Protein AF-A0AAW5KEA1-F1 (afdb_monomer_lite)

Secondary structure (DSSP, 8-state):
-PPPPHHHHHHHHHTS-TTHHHH-HHHHHHHHHHHHTS-TTTS-HHHHHHHHHHHHSS---SSHHHHHHHHHHHHH-

Radius of gyration: 11.37 Å; chains: 1; bounding box: 26×19×35 Å

Sequence (77 aa):
MDKPHVLDILAKKQGCFVSDLRLNPINRRAALADLLLLDDSAYRQKEWREAATYLLGKPIPDGIEEMKRLISRETEG

Structure (mmCIF, N/CA/C/O backbone):
data_AF-A0AAW5KEA1-F1
#
_entry.id   AF-A0AAW5KEA1-F1
#
loop_
_atom_site.group_PDB
_atom_site.id
_atom_site.type_symbol
_atom_site.label_atom_id
_atom_site.label_alt_id
_atom_site.label_comp_id
_atom_site.label_asym_id
_atom_site.label_entity_id
_atom_site.label_seq_id
_atom_site.pdbx_PDB_ins_code
_atom_site.Cartn_x
_atom_site.Cartn_y
_atom_site.Cartn_z
_atom_site.occupancy
_atom_site.B_iso_or_equiv
_atom_site.auth_seq_id
_atom_site.auth_comp_id
_atom_site.auth_asym_id
_atom_site.auth_atom_id
_atom_site.pdbx_PDB_model_num
ATOM 1 N N . MET A 1 1 ? 7.190 2.661 -23.249 1.00 41.06 1 MET A N 1
ATOM 2 C CA . MET A 1 1 ? 6.039 2.185 -22.460 1.00 41.06 1 MET A CA 1
ATOM 3 C C . MET A 1 1 ? 6.405 2.377 -21.011 1.00 41.06 1 MET A C 1
ATOM 5 O O . MET A 1 1 ? 7.296 1.685 -20.531 1.00 41.06 1 MET A O 1
ATOM 9 N N . ASP A 1 2 ? 5.807 3.372 -20.368 1.00 65.38 2 ASP A N 1
ATOM 10 C CA . ASP A 1 2 ? 5.941 3.576 -18.932 1.00 65.38 2 ASP A CA 1
ATOM 11 C C . ASP A 1 2 ? 5.457 2.330 -18.194 1.00 65.38 2 ASP A C 1
ATOM 13 O O . ASP A 1 2 ? 4.450 1.715 -18.560 1.00 65.38 2 ASP A O 1
ATOM 17 N N . LYS A 1 3 ? 6.228 1.904 -17.197 1.00 68.94 3 LYS A N 1
ATOM 18 C CA . LYS A 1 3 ? 5.853 0.775 -16.355 1.00 68.94 3 LYS A CA 1
ATOM 19 C C . LYS A 1 3 ? 4.579 1.163 -15.589 1.00 68.94 3 LYS A C 1
ATOM 21 O O . LYS A 1 3 ? 4.552 2.260 -15.033 1.00 68.94 3 LYS A O 1
ATOM 26 N N . PRO A 1 4 ? 3.533 0.317 -15.572 1.00 80.31 4 PRO A N 1
ATOM 27 C CA . PRO A 1 4 ? 2.303 0.637 -14.856 1.00 80.31 4 PRO A CA 1
ATOM 28 C C . PRO A 1 4 ? 2.600 0.894 -13.376 1.00 80.31 4 PRO A C 1
ATOM 30 O O . PRO A 1 4 ? 3.383 0.163 -12.763 1.00 80.31 4 PRO A O 1
ATOM 33 N N . HIS A 1 5 ? 1.991 1.943 -12.820 1.00 86.31 5 HIS A N 1
ATOM 34 C CA . HIS A 1 5 ? 2.186 2.326 -11.427 1.00 86.31 5 HIS A CA 1
ATOM 35 C C . HIS A 1 5 ? 1.659 1.217 -10.504 1.00 86.31 5 HIS A C 1
ATOM 37 O O . HIS A 1 5 ? 0.655 0.571 -10.816 1.00 86.31 5 HIS A O 1
ATOM 43 N N . VAL A 1 6 ? 2.289 1.017 -9.339 1.00 90.44 6 VAL A N 1
ATOM 44 C CA . VAL A 1 6 ? 1.865 -0.003 -8.356 1.00 90.44 6 VAL A CA 1
ATOM 45 C C . VAL A 1 6 ? 0.364 0.076 -8.076 1.00 90.44 6 VAL A C 1
ATOM 47 O O . VAL A 1 6 ? -0.327 -0.935 -8.128 1.00 90.44 6 VAL A O 1
ATOM 50 N N . LEU A 1 7 ? -0.155 1.283 -7.838 1.00 91.88 7 LEU A N 1
ATOM 51 C CA . LEU A 1 7 ? -1.574 1.490 -7.536 1.00 91.88 7 LEU A CA 1
ATOM 52 C C . LEU A 1 7 ? -2.505 1.030 -8.667 1.00 91.88 7 LEU A C 1
ATOM 54 O O . LEU A 1 7 ? -3.548 0.454 -8.372 1.00 91.88 7 LEU A O 1
ATOM 58 N N . ASP A 1 8 ? -2.132 1.223 -9.935 1.00 91.38 8 ASP A N 1
ATOM 59 C CA . ASP A 1 8 ? -2.947 0.774 -11.073 1.00 91.38 8 ASP A CA 1
ATOM 60 C C . ASP A 1 8 ? -3.028 -0.753 -11.130 1.00 91.38 8 ASP A C 1
ATOM 62 O O . ASP A 1 8 ? -4.067 -1.325 -11.457 1.00 91.38 8 ASP A O 1
ATOM 66 N N . ILE A 1 9 ? -1.936 -1.431 -10.781 1.00 91.00 9 ILE A N 1
ATOM 67 C CA . ILE A 1 9 ? -1.868 -2.894 -10.763 1.00 91.00 9 ILE A CA 1
ATOM 68 C C . ILE A 1 9 ? -2.708 -3.448 -9.616 1.00 91.00 9 ILE A C 1
ATOM 70 O O . ILE A 1 9 ? -3.474 -4.387 -9.829 1.00 91.00 9 ILE A O 1
ATOM 74 N N . LEU A 1 10 ? -2.609 -2.845 -8.427 1.00 92.00 10 LEU A N 1
ATOM 75 C CA . LEU A 1 10 ? -3.431 -3.202 -7.269 1.00 92.00 10 LEU A CA 1
ATOM 76 C C . LEU A 1 10 ? -4.925 -2.987 -7.566 1.00 92.00 10 LEU A C 1
ATOM 78 O O . LEU A 1 10 ? -5.735 -3.884 -7.342 1.00 92.00 10 LEU A O 1
ATOM 82 N N . ALA A 1 11 ? -5.278 -1.842 -8.156 1.00 92.38 11 ALA A N 1
ATOM 83 C CA . ALA A 1 11 ? -6.645 -1.512 -8.558 1.00 92.38 11 ALA A CA 1
ATOM 84 C C . ALA A 1 11 ? -7.190 -2.504 -9.592 1.00 92.38 11 ALA A C 1
ATOM 86 O O . ALA A 1 11 ? -8.275 -3.061 -9.422 1.00 92.38 11 ALA A O 1
ATOM 87 N N . LYS A 1 12 ? -6.398 -2.808 -10.627 1.00 92.19 12 LYS A N 1
ATOM 88 C CA . LYS A 1 12 ? -6.758 -3.787 -11.657 1.00 92.19 12 LYS A CA 1
ATOM 89 C C . LYS A 1 12 ? -6.936 -5.192 -11.084 1.00 92.19 12 LYS A C 1
ATOM 91 O O . LYS A 1 12 ? -7.851 -5.893 -11.506 1.00 92.19 12 LYS A O 1
ATOM 96 N N . LYS A 1 13 ? -6.095 -5.600 -10.128 1.00 90.25 13 LYS A N 1
ATOM 97 C CA . LYS A 1 13 ? -6.195 -6.905 -9.457 1.00 90.25 13 LYS A CA 1
ATOM 98 C C . LYS A 1 13 ? -7.494 -7.039 -8.658 1.00 90.25 13 LYS A C 1
ATOM 100 O O . LYS A 1 13 ? -8.072 -8.119 -8.627 1.00 90.25 13 LYS A O 1
ATOM 105 N N . GLN A 1 14 ? -7.964 -5.942 -8.071 1.00 89.56 14 GLN A N 1
ATOM 106 C CA . GLN A 1 14 ? -9.204 -5.893 -7.291 1.00 89.56 14 GLN A CA 1
ATOM 107 C C . GLN A 1 14 ? -10.444 -5.542 -8.122 1.00 89.56 14 GLN A C 1
ATOM 109 O O . GLN A 1 14 ? -11.556 -5.589 -7.605 1.00 89.56 14 GLN A O 1
ATOM 114 N N . GLY A 1 15 ? -10.275 -5.194 -9.401 1.00 91.56 15 GLY A N 1
ATOM 115 C CA . GLY A 1 15 ? -11.375 -4.770 -10.265 1.00 91.56 15 GLY A CA 1
ATOM 116 C C . GLY A 1 15 ? -12.027 -3.456 -9.823 1.00 91.56 15 GLY A C 1
ATOM 117 O O . GLY A 1 15 ? -13.222 -3.275 -10.039 1.00 91.56 15 GLY A O 1
ATOM 118 N N . CYS A 1 16 ? -11.268 -2.552 -9.196 1.00 92.44 16 CYS A N 1
ATOM 119 C CA . CYS A 1 16 ? -11.758 -1.261 -8.705 1.00 92.44 16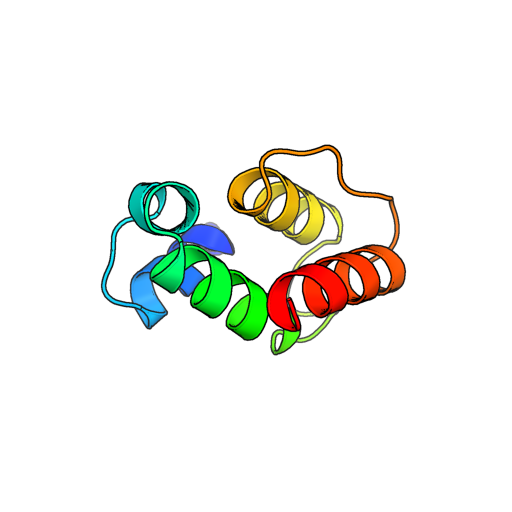 CYS A CA 1
ATOM 120 C C . CYS A 1 16 ? -10.951 -0.087 -9.275 1.00 92.44 16 CYS A C 1
ATOM 122 O O . CYS A 1 16 ? -9.952 -0.280 -9.971 1.00 92.44 16 CYS A O 1
ATOM 124 N N . PHE A 1 17 ? -11.361 1.148 -8.975 1.00 91.06 17 PHE A N 1
ATOM 125 C CA . PHE A 1 17 ? -10.557 2.325 -9.297 1.00 91.06 17 PHE A CA 1
ATOM 126 C C . PHE A 1 17 ? -9.458 2.539 -8.248 1.00 91.06 17 PHE A C 1
ATOM 128 O O . PHE A 1 17 ? -9.595 2.142 -7.091 1.00 91.06 17 PHE A O 1
ATOM 135 N N . VAL A 1 18 ? -8.373 3.227 -8.623 1.00 91.12 18 VAL A N 1
ATOM 136 C CA . VAL A 1 18 ? -7.286 3.580 -7.687 1.00 91.12 18 VAL A CA 1
ATOM 137 C C . VAL A 1 18 ? -7.811 4.369 -6.482 1.00 91.12 18 VAL A C 1
ATOM 139 O O . VAL A 1 18 ? -7.386 4.132 -5.355 1.00 91.12 18 VAL A O 1
ATOM 142 N N . SER A 1 19 ? -8.785 5.256 -6.695 1.00 92.31 19 SER A N 1
ATOM 143 C CA . SER A 1 19 ? -9.461 5.993 -5.622 1.00 92.31 19 SER A CA 1
ATOM 144 C C . SER A 1 19 ? -10.156 5.078 -4.613 1.00 92.31 19 SER A C 1
ATOM 146 O O . SER A 1 19 ? -10.120 5.354 -3.412 1.00 92.31 19 SER A O 1
ATOM 148 N N . ASP A 1 20 ? -10.737 3.965 -5.068 1.00 92.31 20 ASP A N 1
ATOM 149 C CA . ASP A 1 20 ? -11.438 3.021 -4.194 1.00 92.31 20 ASP A CA 1
ATOM 150 C C . ASP A 1 20 ? -10.477 2.300 -3.252 1.00 92.31 20 ASP A C 1
ATOM 152 O O . ASP A 1 20 ? -10.868 1.970 -2.133 1.00 92.31 20 ASP A O 1
ATOM 156 N N . LEU A 1 21 ? -9.212 2.117 -3.656 1.00 91.94 21 LEU A N 1
ATOM 157 C CA . LEU A 1 21 ? -8.177 1.533 -2.798 1.00 91.94 21 LEU A CA 1
ATOM 158 C C . LEU A 1 21 ? -7.938 2.360 -1.531 1.00 91.94 21 LEU A C 1
ATOM 160 O O . LEU A 1 21 ? -7.485 1.824 -0.528 1.00 91.94 21 LEU A O 1
ATOM 164 N N . ARG A 1 22 ? -8.212 3.669 -1.558 1.00 89.75 22 ARG A N 1
ATOM 165 C CA . ARG A 1 22 ? -8.078 4.538 -0.382 1.00 89.75 22 ARG A CA 1
ATOM 166 C C . ARG A 1 22 ? -9.408 4.745 0.338 1.00 89.75 22 ARG A C 1
ATOM 168 O O . ARG A 1 22 ? -9.424 4.810 1.566 1.00 89.75 22 ARG A O 1
ATOM 175 N N . LEU A 1 23 ? -10.500 4.893 -0.414 1.00 90.25 23 LEU A N 1
ATOM 176 C CA . LEU A 1 23 ? -11.816 5.249 0.124 1.00 90.25 23 LEU A CA 1
ATOM 177 C C . LEU A 1 23 ? -12.531 4.070 0.788 1.00 90.25 23 LEU A C 1
ATOM 179 O O . LEU A 1 23 ? -13.225 4.267 1.783 1.00 90.25 23 LEU A O 1
ATOM 183 N N . ASN A 1 24 ? -12.367 2.856 0.259 1.00 90.94 24 ASN A N 1
ATOM 184 C CA . ASN A 1 24 ? -13.012 1.667 0.794 1.00 90.94 24 ASN A CA 1
ATOM 185 C C . ASN A 1 24 ? -12.040 0.909 1.721 1.00 90.94 24 ASN A C 1
ATOM 187 O O . ASN A 1 24 ? -11.013 0.420 1.248 1.00 90.94 24 ASN A O 1
ATOM 191 N N . PRO A 1 25 ? -12.352 0.748 3.024 1.00 89.12 25 PRO A N 1
ATOM 192 C CA . PRO A 1 25 ? -11.491 0.031 3.964 1.00 89.12 25 PRO A CA 1
ATOM 193 C C . PRO A 1 25 ? -11.164 -1.410 3.548 1.00 89.12 25 PRO A C 1
ATOM 195 O O . PRO A 1 25 ? -10.063 -1.882 3.831 1.00 89.12 25 PRO A O 1
ATOM 198 N N . ILE A 1 26 ? -12.093 -2.094 2.869 1.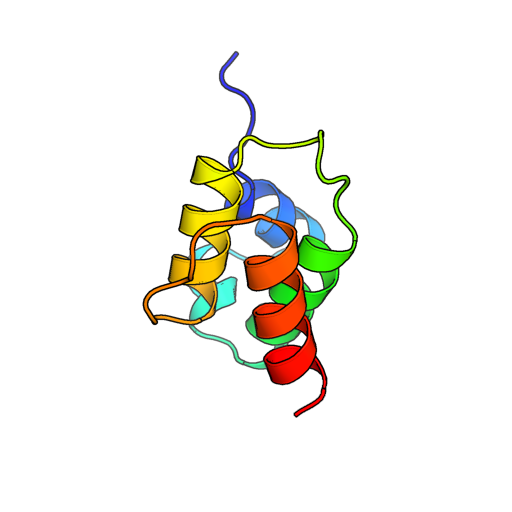00 90.06 26 ILE A N 1
ATOM 199 C CA . ILE A 1 26 ? -11.915 -3.476 2.401 1.00 90.06 26 ILE A CA 1
ATOM 200 C C . ILE A 1 26 ? -10.883 -3.509 1.271 1.00 90.06 26 ILE A C 1
ATOM 202 O O . ILE A 1 26 ? -9.893 -4.234 1.368 1.00 90.06 26 ILE A O 1
ATOM 206 N N . ASN A 1 27 ? -11.065 -2.666 0.251 1.00 91.62 27 ASN A N 1
ATOM 207 C CA . ASN A 1 27 ? -10.129 -2.564 -0.874 1.00 91.62 27 ASN A CA 1
ATOM 208 C C . ASN A 1 27 ? -8.756 -2.089 -0.398 1.00 91.62 27 ASN A C 1
ATOM 210 O O . ASN A 1 27 ? -7.734 -2.623 -0.813 1.00 91.62 27 ASN A O 1
ATOM 214 N N . ARG A 1 28 ? -8.712 -1.149 0.553 1.00 93.31 28 ARG A N 1
ATOM 215 C CA . ARG A 1 28 ? -7.464 -0.697 1.172 1.00 93.31 28 ARG A CA 1
ATOM 216 C C . ARG A 1 28 ? -6.698 -1.843 1.814 1.00 93.31 28 ARG A C 1
ATOM 218 O O . ARG A 1 28 ? -5.508 -1.995 1.556 1.00 93.31 28 ARG A O 1
ATOM 225 N N . ARG A 1 29 ? -7.366 -2.659 2.635 1.00 91.62 29 ARG A N 1
ATOM 226 C CA . ARG A 1 29 ? -6.732 -3.808 3.299 1.00 91.62 29 ARG A CA 1
ATOM 227 C C . ARG A 1 29 ? -6.256 -4.842 2.280 1.00 91.62 29 ARG A C 1
ATOM 229 O O . ARG A 1 29 ? -5.129 -5.315 2.394 1.00 91.62 29 ARG A O 1
ATOM 236 N N . ALA A 1 30 ? -7.065 -5.131 1.261 1.00 92.06 30 ALA A N 1
ATOM 237 C CA . ALA A 1 30 ? -6.673 -6.010 0.163 1.00 92.06 30 ALA A CA 1
ATOM 238 C C . ALA A 1 30 ? -5.461 -5.459 -0.609 1.00 92.06 30 ALA A C 1
ATOM 240 O O . ALA A 1 30 ? -4.530 -6.201 -0.900 1.00 92.06 30 ALA A O 1
ATOM 241 N N . ALA A 1 31 ? -5.416 -4.149 -0.866 1.00 93.06 31 ALA A N 1
ATOM 242 C CA . ALA A 1 31 ? -4.336 -3.493 -1.606 1.00 93.06 31 ALA A CA 1
ATOM 243 C C . ALA A 1 31 ? -3.020 -3.524 -0.841 1.00 93.06 31 ALA A C 1
ATOM 245 O O . ALA A 1 31 ? -1.967 -3.747 -1.425 1.00 93.06 31 ALA A O 1
ATOM 246 N N . LEU A 1 32 ? -3.092 -3.318 0.471 1.00 92.88 32 LEU A N 1
ATOM 247 C CA . LEU A 1 32 ? -1.956 -3.421 1.375 1.00 92.88 32 LEU A CA 1
ATOM 248 C C . LEU A 1 32 ? -1.423 -4.859 1.442 1.00 92.88 32 LEU A C 1
A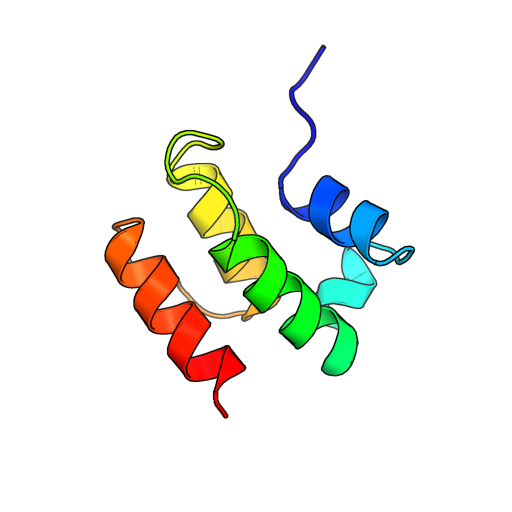TOM 250 O O . LEU A 1 32 ? -0.215 -5.058 1.345 1.00 92.88 32 LEU A O 1
ATOM 254 N N . ALA A 1 33 ? -2.305 -5.857 1.533 1.00 91.88 33 ALA A N 1
ATOM 255 C CA . ALA A 1 33 ? -1.910 -7.265 1.495 1.00 91.88 33 ALA A CA 1
ATOM 256 C C . ALA A 1 33 ? -1.276 -7.644 0.145 1.00 91.88 33 ALA A C 1
ATOM 258 O O . ALA A 1 33 ? -0.223 -8.274 0.106 1.00 91.88 33 ALA A O 1
ATOM 259 N N . ASP A 1 34 ? -1.869 -7.203 -0.963 1.00 91.81 34 ASP A N 1
ATOM 260 C CA . ASP A 1 34 ? -1.321 -7.405 -2.303 1.00 91.81 34 ASP A CA 1
ATOM 261 C C . ASP A 1 34 ? 0.038 -6.719 -2.479 1.00 91.81 34 ASP A C 1
ATOM 263 O O . ASP A 1 34 ? 0.937 -7.302 -3.082 1.00 91.81 34 ASP A O 1
ATOM 267 N N . LEU A 1 35 ? 0.208 -5.514 -1.926 1.00 90.62 35 LEU A N 1
ATOM 268 C CA . LEU A 1 35 ? 1.472 -4.782 -1.924 1.00 90.62 35 LEU A CA 1
ATOM 269 C C . LEU A 1 35 ? 2.558 -5.565 -1.174 1.00 90.62 35 LEU A C 1
ATOM 271 O O . LEU A 1 35 ? 3.667 -5.663 -1.679 1.00 90.62 35 LEU A O 1
ATOM 275 N N . LEU A 1 36 ? 2.253 -6.188 -0.028 1.00 90.12 36 LEU A N 1
ATOM 276 C CA . LEU A 1 36 ? 3.213 -7.028 0.711 1.00 90.12 36 LEU A CA 1
ATOM 277 C C . LEU A 1 36 ? 3.705 -8.244 -0.084 1.00 90.12 36 LEU A C 1
ATOM 279 O O . LEU A 1 36 ? 4.853 -8.658 0.094 1.00 90.12 36 LEU A O 1
ATOM 283 N N . LEU A 1 37 ? 2.848 -8.801 -0.942 1.00 89.12 37 LEU A N 1
ATOM 284 C CA . LEU A 1 37 ? 3.147 -9.970 -1.771 1.00 89.12 37 LEU A CA 1
ATOM 285 C C . LEU A 1 37 ? 3.994 -9.640 -3.007 1.00 89.12 37 LEU A C 1
ATOM 287 O O . LEU A 1 37 ? 4.446 -10.558 -3.688 1.00 89.12 37 LEU A O 1
ATOM 291 N N . LEU A 1 38 ? 4.202 -8.358 -3.323 1.00 86.94 38 LEU A N 1
ATOM 292 C CA . LEU A 1 38 ? 5.085 -7.961 -4.414 1.00 86.94 38 LEU A CA 1
ATOM 293 C C . LEU A 1 38 ? 6.555 -8.182 -4.030 1.00 86.94 38 LEU A C 1
ATOM 295 O O . LEU A 1 38 ? 6.978 -7.916 -2.898 1.00 86.94 38 LEU A O 1
ATOM 299 N N . ASP A 1 39 ? 7.339 -8.626 -5.014 1.00 84.88 39 ASP A N 1
ATOM 300 C CA . ASP A 1 39 ? 8.792 -8.714 -4.904 1.00 84.88 39 ASP A CA 1
ATOM 301 C C . ASP A 1 39 ? 9.409 -7.339 -4.629 1.00 84.88 39 ASP A C 1
ATOM 303 O O . ASP A 1 39 ? 9.076 -6.343 -5.279 1.00 84.88 39 ASP A O 1
ATOM 307 N N . ASP A 1 40 ? 10.383 -7.292 -3.720 1.00 80.94 40 ASP A N 1
ATOM 308 C CA . ASP A 1 40 ? 11.089 -6.054 -3.356 1.00 80.94 40 ASP A CA 1
ATOM 309 C C . ASP A 1 40 ? 11.799 -5.422 -4.561 1.00 80.94 40 ASP A C 1
ATOM 311 O O . ASP A 1 40 ? 11.925 -4.203 -4.656 1.00 80.94 40 ASP A O 1
ATOM 315 N N . SER A 1 41 ? 12.232 -6.253 -5.512 1.00 82.69 41 SER A N 1
ATOM 316 C CA . SER A 1 41 ? 12.889 -5.840 -6.754 1.00 82.69 41 SER A CA 1
ATOM 317 C C . SER A 1 41 ? 11.909 -5.446 -7.864 1.00 82.69 41 SER A C 1
ATOM 319 O O . SER A 1 41 ? 12.328 -4.883 -8.880 1.00 82.69 41 SER A O 1
ATOM 321 N N . ALA A 1 42 ? 10.605 -5.707 -7.692 1.00 80.88 42 ALA A N 1
ATOM 322 C CA . ALA A 1 42 ? 9.608 -5.421 -8.714 1.00 80.88 42 ALA A CA 1
ATOM 323 C C . ALA A 1 42 ? 9.406 -3.919 -8.919 1.00 80.88 42 ALA A C 1
ATOM 325 O O . ALA A 1 42 ? 9.097 -3.520 -10.037 1.00 80.88 42 ALA A O 1
ATOM 326 N N . TYR A 1 43 ? 9.615 -3.081 -7.901 1.00 84.25 43 TYR A N 1
ATOM 327 C CA . TYR A 1 43 ? 9.463 -1.624 -7.992 1.00 84.25 43 TYR A CA 1
ATOM 328 C C . TYR A 1 43 ? 10.554 -0.913 -7.207 1.00 84.25 43 TYR A C 1
ATOM 330 O O . TYR A 1 43 ? 11.131 -1.462 -6.271 1.00 84.25 43 TYR A O 1
ATOM 338 N N . ARG A 1 44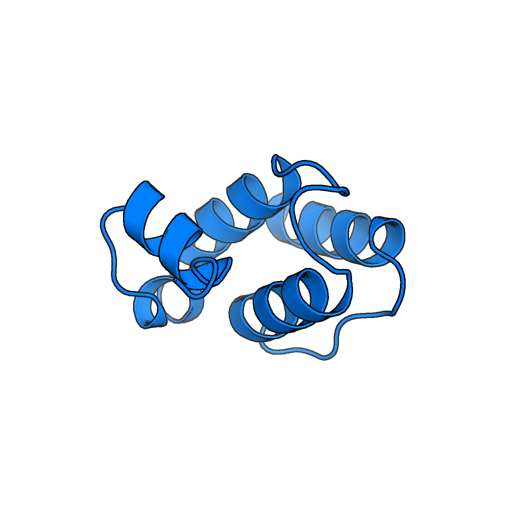 ? 10.837 0.340 -7.567 1.00 87.75 44 ARG A N 1
ATOM 339 C CA . ARG A 1 44 ? 11.786 1.151 -6.801 1.00 87.75 44 ARG A CA 1
ATOM 340 C C . ARG A 1 44 ? 11.187 1.498 -5.443 1.00 87.75 44 ARG A C 1
ATOM 342 O O . ARG A 1 44 ? 9.986 1.714 -5.320 1.00 87.75 44 ARG A O 1
ATOM 349 N N . GLN A 1 45 ? 12.043 1.678 -4.442 1.00 88.25 45 GLN A N 1
ATOM 350 C CA . GLN A 1 45 ? 11.646 2.118 -3.100 1.00 88.25 45 GLN A CA 1
ATOM 351 C C . GLN A 1 45 ? 10.735 3.361 -3.109 1.00 88.25 45 GLN A C 1
ATOM 353 O O . GLN A 1 45 ? 9.825 3.470 -2.292 1.00 88.25 45 GLN A O 1
ATOM 358 N N . LYS A 1 46 ? 10.958 4.289 -4.049 1.00 88.44 46 LYS A N 1
ATOM 359 C CA . LYS A 1 46 ? 10.107 5.471 -4.222 1.00 88.44 46 LYS A CA 1
ATOM 360 C C . LYS A 1 46 ? 8.654 5.089 -4.540 1.00 88.44 46 LYS A C 1
ATOM 362 O O . LYS A 1 46 ? 7.751 5.599 -3.890 1.00 88.44 46 LYS A O 1
ATOM 367 N N . GLU A 1 47 ? 8.444 4.154 -5.463 1.00 89.06 47 GLU A N 1
ATOM 368 C CA . GLU A 1 47 ? 7.110 3.702 -5.884 1.00 89.06 47 GLU A CA 1
ATOM 369 C C . GLU A 1 47 ? 6.387 2.965 -4.749 1.00 89.06 47 GLU A C 1
ATOM 371 O O . GLU A 1 47 ? 5.200 3.187 -4.515 1.00 89.06 47 GLU A O 1
ATOM 376 N N . TRP A 1 48 ? 7.121 2.145 -3.986 1.00 88.88 48 TRP A N 1
ATOM 377 C CA . TRP A 1 48 ? 6.612 1.519 -2.762 1.00 88.88 48 TRP A CA 1
ATOM 378 C C . TRP A 1 48 ? 6.132 2.563 -1.755 1.00 88.88 48 TRP A C 1
ATOM 380 O O . TRP A 1 48 ? 5.022 2.458 -1.230 1.00 88.88 48 TRP A O 1
ATOM 390 N N . ARG A 1 49 ? 6.946 3.599 -1.519 1.00 90.69 49 ARG A N 1
ATOM 391 C CA . ARG A 1 49 ? 6.609 4.686 -0.598 1.00 90.69 49 ARG A CA 1
ATOM 392 C C . ARG A 1 49 ? 5.378 5.446 -1.063 1.00 90.69 49 ARG A C 1
ATOM 394 O O . ARG A 1 49 ? 4.495 5.700 -0.251 1.00 90.69 49 ARG A O 1
ATOM 401 N N . GLU A 1 50 ? 5.314 5.807 -2.341 1.00 91.38 50 GLU A N 1
ATOM 402 C CA . GLU A 1 50 ? 4.187 6.538 -2.926 1.00 91.38 50 GLU A CA 1
ATOM 403 C C . GLU A 1 50 ? 2.887 5.735 -2.789 1.00 91.38 50 GLU A C 1
ATOM 405 O O . GLU A 1 50 ? 1.889 6.265 -2.296 1.00 91.38 50 GLU A O 1
ATOM 410 N N . ALA A 1 51 ? 2.915 4.438 -3.106 1.00 91.69 51 ALA A N 1
ATOM 411 C CA . ALA A 1 51 ? 1.761 3.559 -2.958 1.00 91.69 51 ALA A CA 1
ATOM 412 C C . ALA A 1 51 ? 1.326 3.394 -1.493 1.00 91.69 51 ALA A C 1
ATOM 414 O O . ALA A 1 51 ? 0.155 3.596 -1.170 1.00 91.69 51 ALA A O 1
ATOM 415 N N . ALA A 1 52 ? 2.260 3.087 -0.591 1.00 91.81 52 ALA A N 1
ATOM 416 C CA . ALA A 1 52 ? 1.966 2.930 0.831 1.00 91.81 52 ALA A CA 1
ATOM 417 C C . ALA A 1 52 ? 1.438 4.234 1.455 1.00 91.81 52 ALA A C 1
ATOM 419 O O . ALA A 1 52 ? 0.482 4.205 2.229 1.00 91.81 52 A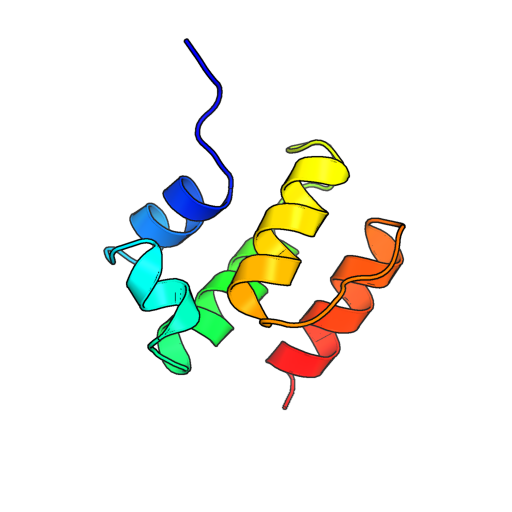LA A O 1
ATOM 420 N N . THR A 1 53 ? 2.005 5.384 1.072 1.00 93.31 53 THR A N 1
ATOM 421 C CA . THR A 1 53 ? 1.569 6.712 1.540 1.00 93.31 53 THR A CA 1
ATOM 422 C C . THR A 1 53 ? 0.151 7.001 1.071 1.00 93.31 53 THR A C 1
ATOM 424 O O . THR A 1 53 ? -0.670 7.489 1.845 1.00 93.31 53 THR A O 1
ATOM 427 N N . TYR A 1 54 ? -0.161 6.667 -0.183 1.00 92.25 54 TYR A N 1
ATOM 428 C CA . TYR A 1 54 ? -1.496 6.845 -0.738 1.00 92.25 54 TYR A CA 1
ATOM 429 C C . TYR A 1 54 ? -2.540 5.978 -0.024 1.00 92.25 54 TYR A C 1
ATOM 431 O O . TYR A 1 54 ? -3.594 6.484 0.363 1.00 92.25 54 TYR A O 1
ATOM 439 N N . LEU A 1 55 ? -2.238 4.692 0.184 1.00 91.88 55 LEU A N 1
ATOM 440 C CA . LEU A 1 55 ? -3.154 3.738 0.812 1.00 91.88 55 LEU A CA 1
ATOM 441 C C . LEU A 1 55 ? -3.384 4.056 2.293 1.00 91.88 55 LEU A C 1
ATOM 443 O O . LEU A 1 55 ? -4.524 4.071 2.750 1.00 91.88 55 LEU A O 1
ATOM 447 N N . LEU A 1 56 ? -2.317 4.341 3.043 1.00 90.31 56 LEU A N 1
ATOM 448 C CA . LEU A 1 56 ? -2.392 4.580 4.486 1.00 90.31 56 LEU A CA 1
ATOM 449 C C . LEU A 1 56 ? -2.720 6.035 4.843 1.00 90.31 56 LEU A C 1
ATOM 451 O O . LEU A 1 56 ? -3.111 6.311 5.975 1.00 90.31 56 LEU A O 1
ATOM 455 N N . GLY A 1 57 ? -2.566 6.971 3.902 1.00 90.06 57 GLY A N 1
ATOM 456 C CA . GLY A 1 57 ? -2.827 8.394 4.119 1.00 90.06 57 GLY A CA 1
ATOM 457 C C . GLY A 1 57 ? -1.907 9.045 5.157 1.00 90.06 57 GLY A C 1
ATOM 458 O O . GLY A 1 57 ? -2.272 10.073 5.722 1.00 90.06 57 GLY A O 1
ATOM 459 N N . LYS A 1 58 ? -0.741 8.447 5.431 1.00 89.44 58 LYS A N 1
ATOM 460 C CA . LYS A 1 58 ? 0.231 8.904 6.433 1.00 89.44 58 LYS A CA 1
ATOM 461 C C . LYS A 1 58 ? 1.661 8.818 5.894 1.00 89.44 58 LYS A C 1
ATOM 463 O O . LYS A 1 58 ? 1.898 8.043 4.968 1.00 89.44 58 LYS A O 1
ATOM 468 N N . PRO A 1 59 ? 2.612 9.579 6.463 1.00 88.00 59 PRO A N 1
ATOM 469 C CA . PRO A 1 59 ? 4.018 9.474 6.094 1.00 88.00 59 PRO A CA 1
ATOM 470 C C . PRO A 1 59 ? 4.542 8.056 6.323 1.00 88.00 59 PRO A C 1
ATOM 472 O O . PRO A 1 59 ? 4.286 7.452 7.366 1.00 88.00 59 PRO A O 1
ATOM 475 N N . ILE A 1 60 ? 5.279 7.542 5.344 1.00 92.12 60 ILE A N 1
ATOM 476 C CA . ILE A 1 60 ? 5.836 6.192 5.356 1.00 92.12 60 ILE A CA 1
ATOM 477 C C . ILE A 1 60 ? 7.357 6.279 5.527 1.00 92.12 60 ILE A C 1
ATOM 479 O O . ILE A 1 60 ? 7.979 7.096 4.842 1.00 92.12 60 ILE A O 1
ATOM 483 N N . PRO A 1 61 ? 7.957 5.467 6.418 1.00 88.56 61 PRO A N 1
ATOM 484 C CA . PRO A 1 61 ? 9.399 5.463 6.643 1.00 88.56 61 PRO A CA 1
ATOM 485 C C . PRO A 1 61 ? 10.188 5.052 5.397 1.00 88.56 61 PRO A C 1
ATOM 487 O O . PRO A 1 61 ? 9.672 4.420 4.473 1.00 88.56 61 PRO A O 1
ATOM 490 N N . ASP A 1 62 ? 11.472 5.395 5.400 1.00 86.00 62 ASP A N 1
ATOM 491 C CA . ASP A 1 62 ? 12.423 4.885 4.423 1.00 86.00 62 ASP A CA 1
ATOM 492 C C . ASP A 1 62 ? 12.776 3.424 4.719 1.00 86.00 62 ASP A C 1
ATOM 494 O O . ASP A 1 62 ? 12.845 3.005 5.866 1.00 86.00 62 ASP A O 1
ATOM 498 N N . GLY A 1 63 ? 13.022 2.665 3.654 1.00 87.25 63 GLY A N 1
ATOM 499 C CA . GLY A 1 63 ? 13.387 1.242 3.699 1.00 87.25 63 GLY A CA 1
ATOM 500 C C . GLY A 1 63 ? 12.211 0.329 3.358 1.00 87.25 63 GLY A C 1
ATOM 501 O O . GLY A 1 63 ? 11.167 0.409 3.991 1.00 87.25 63 GLY A O 1
ATOM 502 N N . ILE A 1 64 ? 12.363 -0.545 2.355 1.00 86.12 64 ILE A N 1
ATOM 503 C CA . ILE A 1 64 ? 11.282 -1.463 1.933 1.00 86.12 64 ILE A CA 1
ATOM 504 C C . ILE A 1 64 ? 10.861 -2.372 3.099 1.00 86.12 64 ILE A C 1
ATOM 506 O O . ILE A 1 64 ? 9.674 -2.603 3.303 1.00 86.12 64 ILE A O 1
ATOM 510 N N . GLU A 1 65 ? 11.815 -2.813 3.917 1.00 88.56 65 GLU A N 1
ATOM 511 C CA . GLU A 1 65 ? 11.554 -3.641 5.097 1.00 88.56 65 GLU A CA 1
ATOM 512 C C . GLU A 1 65 ? 10.705 -2.909 6.155 1.00 88.56 65 GLU A C 1
ATOM 514 O O . GLU A 1 65 ? 9.706 -3.446 6.634 1.00 88.56 65 GLU A O 1
ATOM 519 N N . GLU A 1 66 ? 11.041 -1.651 6.460 1.00 89.94 66 GLU A N 1
ATOM 520 C CA . GLU A 1 66 ? 10.272 -0.775 7.357 1.00 89.94 66 GLU A CA 1
ATOM 521 C C . GLU A 1 66 ? 8.855 -0.522 6.828 1.00 89.94 66 GLU A C 1
ATOM 523 O O . GLU A 1 66 ? 7.881 -0.580 7.586 1.00 89.94 66 GLU A O 1
ATOM 528 N N . MET A 1 67 ? 8.728 -0.278 5.519 1.00 90.25 67 MET A N 1
ATOM 529 C CA . MET A 1 67 ? 7.438 -0.121 4.846 1.00 90.25 67 MET A CA 1
ATOM 530 C C . MET A 1 67 ? 6.590 -1.381 5.002 1.00 90.25 67 MET A C 1
ATOM 532 O O . MET A 1 67 ? 5.437 -1.289 5.420 1.00 90.25 67 MET A O 1
ATOM 536 N N . LYS A 1 68 ? 7.163 -2.558 4.720 1.00 89.38 68 LYS A N 1
ATOM 537 C CA . LYS A 1 68 ? 6.473 -3.845 4.853 1.00 89.38 68 LYS A CA 1
ATOM 538 C C . LYS A 1 68 ? 6.046 -4.102 6.295 1.00 89.38 68 LYS A C 1
ATOM 540 O O . LYS A 1 68 ? 4.885 -4.418 6.517 1.00 89.38 68 LYS A O 1
ATOM 545 N N . ARG A 1 69 ? 6.916 -3.863 7.283 1.00 91.00 69 ARG A N 1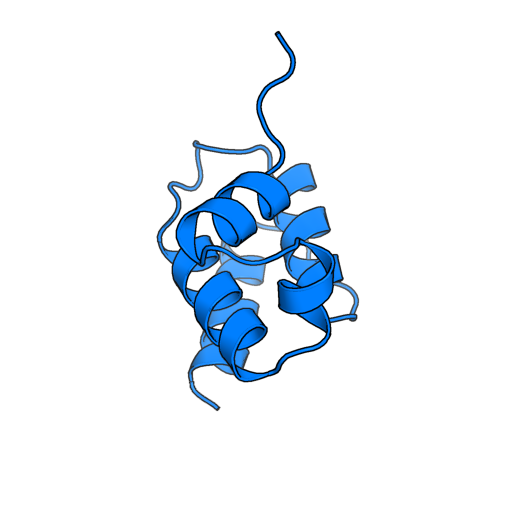
ATOM 546 C CA . ARG A 1 69 ? 6.558 -3.958 8.712 1.00 91.00 69 ARG A CA 1
ATOM 547 C C . ARG A 1 69 ? 5.363 -3.077 9.074 1.00 91.00 69 ARG A C 1
ATOM 549 O O . ARG A 1 69 ? 4.465 -3.523 9.785 1.00 91.00 69 ARG A O 1
ATOM 556 N N . LEU A 1 70 ? 5.353 -1.828 8.605 1.00 91.00 70 LEU A N 1
ATOM 557 C CA . LEU A 1 70 ? 4.247 -0.906 8.852 1.00 91.00 70 LEU A CA 1
ATOM 558 C C . LEU A 1 70 ? 2.955 -1.408 8.201 1.00 91.00 70 LEU A C 1
ATOM 560 O O . LEU A 1 70 ? 1.919 -1.416 8.854 1.00 91.00 70 LEU A O 1
ATOM 564 N N . ILE A 1 71 ? 3.023 -1.839 6.940 1.00 90.12 71 ILE A N 1
ATOM 565 C CA . ILE A 1 71 ? 1.868 -2.356 6.205 1.00 90.12 71 ILE A CA 1
ATOM 566 C C . ILE A 1 71 ? 1.308 -3.611 6.888 1.00 90.12 71 ILE A C 1
ATOM 568 O O . ILE A 1 71 ? 0.099 -3.670 7.103 1.00 90.12 71 ILE A O 1
ATOM 572 N N . SER A 1 72 ? 2.160 -4.559 7.296 1.00 90.25 72 SER A N 1
ATOM 573 C CA . SER A 1 72 ? 1.742 -5.777 8.003 1.00 90.25 72 SER A CA 1
ATOM 574 C C . SER A 1 72 ? 0.908 -5.449 9.239 1.00 90.25 72 SER A C 1
ATOM 576 O O . SER A 1 72 ? -0.220 -5.924 9.353 1.00 90.25 72 SER A O 1
ATOM 578 N N . ARG A 1 73 ? 1.382 -4.520 10.080 1.00 88.12 73 ARG A N 1
ATOM 579 C CA . ARG A 1 73 ? 0.654 -4.083 11.283 1.00 88.12 73 ARG A CA 1
ATOM 580 C C . ARG A 1 73 ? -0.733 -3.514 10.981 1.00 88.12 73 ARG A C 1
ATOM 582 O O . ARG A 1 73 ? -1.652 -3.704 11.767 1.00 88.12 73 ARG A O 1
ATOM 589 N N . GLU A 1 74 ? -0.890 -2.807 9.865 1.00 85.56 74 GLU A N 1
ATOM 590 C CA . GLU A 1 74 ? -2.177 -2.229 9.453 1.00 85.56 74 GLU A CA 1
ATOM 591 C C . GLU A 1 74 ? -3.110 -3.284 8.845 1.00 85.56 74 GLU A C 1
ATOM 593 O O . GLU A 1 74 ? -4.330 -3.150 8.918 1.00 85.56 74 GLU A O 1
ATOM 598 N N . THR A 1 75 ? -2.552 -4.339 8.245 1.00 81.31 75 THR A N 1
ATOM 599 C CA . THR A 1 75 ? -3.324 -5.466 7.703 1.00 81.31 75 THR A CA 1
ATOM 600 C C . THR A 1 75 ? -3.696 -6.516 8.742 1.00 81.31 75 THR A C 1
ATOM 602 O O . THR A 1 75 ? -4.617 -7.288 8.486 1.00 81.31 75 THR A O 1
ATOM 605 N N . GLU A 1 76 ? -3.014 -6.560 9.886 1.00 74.44 76 GLU A N 1
ATOM 606 C CA . GLU A 1 76 ? -3.297 -7.464 11.012 1.00 74.44 76 GLU A CA 1
ATOM 607 C C . GLU A 1 76 ? -4.356 -6.907 11.980 1.00 74.44 76 GLU A C 1
ATOM 609 O O . GLU A 1 76 ? -4.929 -7.674 12.752 1.00 74.44 76 GLU A O 1
ATOM 614 N N . GLY A 1 77 ? -4.630 -5.598 11.919 1.00 55.22 77 GLY A N 1
ATOM 615 C CA . GLY A 1 77 ? -5.619 -4.905 12.757 1.00 55.22 77 GLY A CA 1
ATOM 616 C C . GLY A 1 77 ? -7.083 -5.100 12.376 1.00 55.22 77 GLY A C 1
ATOM 617 O O . GLY A 1 77 ? -7.396 -5.671 11.300 1.00 55.22 77 GLY A O 1
#

Foldseek 3Di:
DDDDQLLVVLCVVVVHDSVCCAVPPVSLLSSLVVLLVDDPVPDDQVSLQVSLCRSVVDHQDGDPVSSSVVSVVSNVD

Organism: NCBI:txid1720313

pLDDT: mean 87.7, std 8.2, range [41.06, 93.31]